Protein AF-A0A318IKM0-F1 (afdb_monomer_lite)

pLDDT: mean 91.05, std 8.94, range [58.28, 98.56]

Organism: Burkholderia pyrrocinia (NCBI:txid60550)

Radius of gyration: 27.38 Å; chains: 1; bounding box: 47×21×76 Å

Secondary structure (DSSP, 8-state):
-HHHHHHHHHHTT--HHHHHHHHHHHHHHHHHHHHHHHHHHHHHHHHHHHHHHHHHHHHHHT-

InterPro domains:
  IPR007047 Flp/Fap pilin component [PF04964] (11-54)

Structure (mmCIF, N/CA/C/O backbone):
data_AF-A0A318IKM0-F1
#
_entry.id   AF-A0A318IKM0-F1
#
loop_
_atom_site.group_PDB
_atom_site.id
_atom_site.type_symbol
_atom_site.label_atom_id
_atom_site.label_alt_id
_atom_site.label_comp_id
_atom_site.label_asym_id
_atom_site.label_entity_id
_atom_site.label_seq_id
_atom_site.pdbx_PDB_ins_code
_atom_site.Cartn_x
_atom_site.Cartn_y
_atom_site.Cartn_z
_atom_site.occupancy
_atom_site.B_iso_or_equiv
_atom_site.auth_seq_id
_atom_site.auth_comp_id
_atom_site.auth_asym_id
_atom_site.auth_atom_id
_atom_site.pdbx_PDB_model_num
ATOM 1 N N . MET A 1 1 ? -27.283 -14.759 41.868 1.00 58.28 1 MET A N 1
ATOM 2 C CA . MET A 1 1 ? -27.748 -14.068 40.642 1.00 58.28 1 MET A CA 1
ATOM 3 C C . MET A 1 1 ? -27.120 -12.678 40.432 1.00 58.28 1 MET A C 1
ATOM 5 O O . MET A 1 1 ? -27.315 -12.128 39.360 1.00 58.28 1 MET A O 1
ATOM 9 N N . SER A 1 2 ? -26.300 -12.124 41.346 1.00 75.56 2 SER A N 1
ATOM 10 C CA . SER A 1 2 ? -25.676 -10.797 41.125 1.00 75.56 2 SER A CA 1
ATOM 11 C C . SER A 1 2 ? -24.527 -10.787 40.105 1.00 75.56 2 SER A C 1
ATOM 13 O O . SER A 1 2 ? -24.357 -9.802 39.400 1.00 75.56 2 SER A O 1
ATOM 15 N N . ARG A 1 3 ? -23.794 -11.900 39.946 1.00 82.62 3 ARG A N 1
ATOM 16 C CA . ARG A 1 3 ? -22.631 -11.974 39.037 1.00 82.62 3 ARG A CA 1
ATOM 17 C C . ARG A 1 3 ? -22.967 -11.712 37.562 1.00 82.62 3 ARG A C 1
ATOM 19 O O . ARG A 1 3 ? -22.109 -11.257 36.815 1.00 82.62 3 ARG A O 1
ATOM 26 N N . ILE A 1 4 ? -24.189 -12.030 37.126 1.00 88.38 4 ILE A N 1
ATOM 27 C CA . ILE A 1 4 ? -24.637 -11.784 35.743 1.00 88.38 4 ILE A CA 1
ATOM 28 C C . ILE A 1 4 ? -24.958 -10.299 35.554 1.00 88.38 4 ILE A C 1
ATOM 30 O O . ILE A 1 4 ? -24.527 -9.702 34.573 1.00 88.38 4 ILE A O 1
ATOM 34 N N . ILE A 1 5 ? -25.649 -9.694 36.523 1.00 88.12 5 ILE A N 1
ATOM 35 C CA . ILE A 1 5 ? -26.006 -8.270 36.505 1.00 88.12 5 ILE A CA 1
ATOM 36 C C . ILE A 1 5 ? -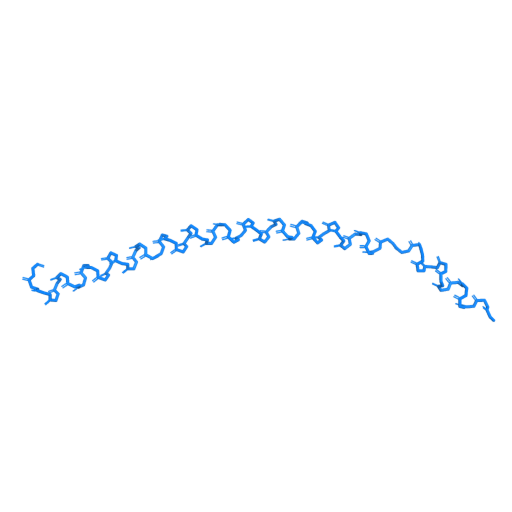24.741 -7.399 36.522 1.00 88.12 5 ILE A C 1
ATOM 38 O O . ILE A 1 5 ? -24.636 -6.464 35.734 1.00 88.12 5 ILE A O 1
ATOM 42 N N . GLU A 1 6 ? -23.740 -7.751 37.335 1.00 87.62 6 GLU A N 1
ATOM 43 C CA . GLU A 1 6 ? -22.433 -7.073 37.346 1.00 87.62 6 GLU A CA 1
ATOM 44 C C . GLU A 1 6 ? -21.701 -7.166 36.004 1.00 87.62 6 GLU A C 1
ATOM 46 O O . GLU A 1 6 ? -21.153 -6.174 35.529 1.00 87.62 6 GLU A O 1
ATOM 51 N N . ARG A 1 7 ? -21.709 -8.338 35.360 1.00 87.31 7 ARG A N 1
ATOM 52 C CA . ARG A 1 7 ? -21.057 -8.530 34.055 1.00 87.31 7 ARG A CA 1
ATOM 53 C C . ARG A 1 7 ? -21.711 -7.708 32.948 1.00 87.31 7 ARG A C 1
ATOM 55 O O . ARG A 1 7 ? -21.002 -7.145 32.120 1.00 87.31 7 ARG A O 1
ATOM 62 N N . ILE A 1 8 ? -23.039 -7.614 32.953 1.00 87.31 8 ILE A N 1
ATOM 63 C CA . ILE A 1 8 ? -23.784 -6.787 31.994 1.00 87.31 8 ILE A CA 1
ATOM 64 C C . ILE A 1 8 ? -23.505 -5.299 32.247 1.00 87.31 8 ILE A C 1
ATOM 66 O O . ILE A 1 8 ? -23.229 -4.568 31.300 1.00 87.31 8 ILE A O 1
ATOM 70 N N . ALA A 1 9 ? -23.493 -4.859 33.510 1.00 86.06 9 ALA A N 1
ATOM 71 C CA . ALA A 1 9 ? -23.173 -3.476 33.872 1.00 86.06 9 ALA A CA 1
ATOM 72 C C . ALA A 1 9 ? -21.716 -3.081 33.562 1.00 86.06 9 ALA A C 1
ATOM 74 O O . ALA A 1 9 ? -21.436 -1.915 33.293 1.00 86.06 9 ALA A O 1
ATOM 75 N N . TRP A 1 10 ? -20.782 -4.036 33.604 1.00 84.50 10 TRP A N 1
ATOM 76 C CA . TRP A 1 10 ? -19.396 -3.829 33.181 1.00 84.50 10 TRP A CA 1
ATOM 77 C C . TRP A 1 10 ? -19.283 -3.698 31.657 1.00 84.50 10 TRP A C 1
ATOM 79 O O . TRP A 1 10 ? -18.619 -2.787 31.173 1.00 84.50 10 TRP A O 1
ATOM 89 N N . PHE A 1 11 ? -19.982 -4.552 30.903 1.00 82.56 11 PHE A N 1
ATOM 90 C CA . PHE A 1 11 ? -19.964 -4.534 29.438 1.00 82.56 11 PHE A CA 1
ATOM 91 C C . PHE A 1 11 ? -20.523 -3.229 28.856 1.00 82.56 11 PHE A C 1
ATOM 93 O O . PHE A 1 11 ? -19.941 -2.669 27.935 1.00 82.56 11 PHE A O 1
ATOM 100 N N . THR A 1 12 ? -21.604 -2.685 29.425 1.00 80.06 12 THR A N 1
ATOM 101 C CA . THR A 1 12 ? -22.159 -1.389 28.986 1.00 80.06 12 THR A CA 1
ATOM 102 C C . THR A 1 12 ? -21.264 -0.192 29.318 1.00 80.06 12 THR A C 1
ATOM 104 O O . THR A 1 12 ? -21.465 0.893 28.777 1.00 80.06 12 THR A O 1
ATOM 107 N N . ARG A 1 13 ? -20.277 -0.373 30.203 1.00 81.38 13 ARG A N 1
ATOM 108 C CA . ARG A 1 13 ? -19.278 0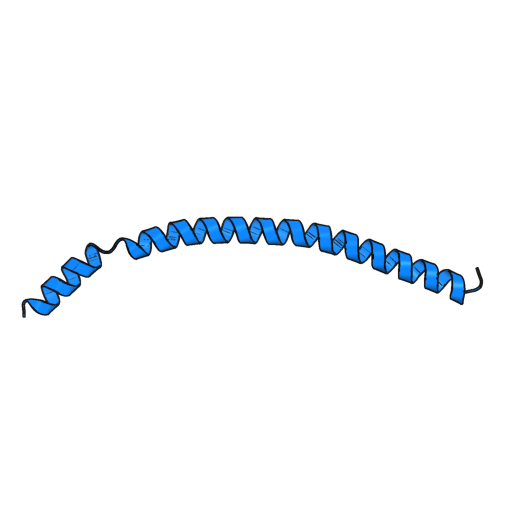.637 30.575 1.00 81.38 13 ARG A CA 1
ATOM 109 C C . ARG A 1 13 ? -17.986 0.526 29.763 1.00 81.38 13 ARG A C 1
ATOM 111 O O . ARG A 1 13 ? -17.130 1.401 29.888 1.00 81.38 13 ARG A O 1
ATOM 118 N N . ASP A 1 14 ? -17.840 -0.526 28.960 1.00 80.38 14 ASP A N 1
ATOM 119 C CA . ASP A 1 14 ? -16.648 -0.775 28.160 1.00 80.38 14 ASP A CA 1
ATOM 120 C C . ASP A 1 14 ? -16.640 0.110 26.904 1.00 80.38 14 ASP A C 1
ATOM 122 O O . ASP A 1 14 ? -17.473 -0.026 26.011 1.00 80.38 14 ASP A O 1
ATOM 126 N N . GLN A 1 15 ? -15.684 1.037 26.824 1.00 79.81 15 GLN A N 1
ATOM 127 C CA . GLN A 1 15 ? -15.529 1.956 25.685 1.00 79.81 15 GLN A CA 1
ATOM 128 C C . GLN A 1 15 ? -14.562 1.423 24.621 1.00 79.81 15 GLN A C 1
ATOM 130 O O . GLN A 1 15 ? -14.331 2.076 23.604 1.00 79.81 15 GLN A O 1
ATOM 135 N N . ARG A 1 16 ? -14.011 0.218 24.819 1.00 78.25 16 ARG A N 1
ATOM 136 C CA . ARG A 1 16 ? -13.035 -0.389 23.903 1.00 78.25 16 ARG A CA 1
ATOM 137 C C . ARG A 1 16 ? -13.576 -0.544 22.480 1.00 78.25 16 ARG A C 1
ATOM 139 O O . ARG A 1 16 ? -12.822 -0.396 21.520 1.00 78.25 16 ARG A O 1
ATOM 146 N N . GLY A 1 17 ? -14.885 -0.771 22.334 1.00 75.00 17 GLY A N 1
ATOM 147 C CA . GLY A 1 17 ? -15.558 -0.797 21.032 1.00 75.00 17 GLY A CA 1
ATOM 148 C C . GLY A 1 17 ? -15.557 0.556 20.311 1.00 75.0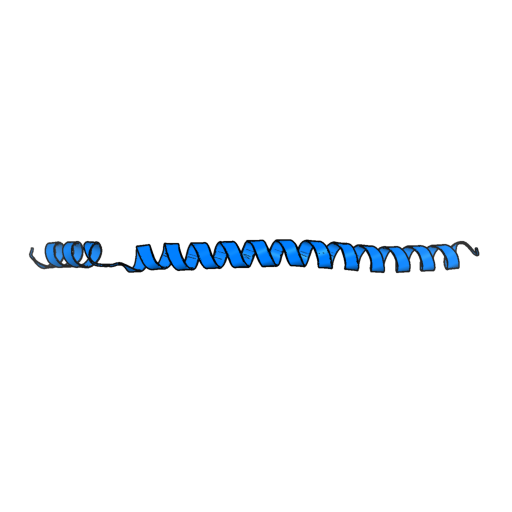0 17 GLY A C 1
ATOM 149 O O . GLY A 1 17 ? -15.346 0.601 19.104 1.00 75.00 17 GLY A O 1
ATOM 150 N N . VAL A 1 18 ? -15.711 1.663 21.043 1.00 83.50 18 VAL A N 1
ATOM 151 C CA . VAL A 1 18 ? -15.648 3.023 20.479 1.00 83.50 18 VAL A CA 1
ATOM 152 C C . VAL A 1 18 ? -14.217 3.355 20.061 1.00 83.50 18 VAL A C 1
ATOM 154 O O . VAL A 1 18 ? -13.996 3.788 18.933 1.00 83.50 18 VAL A O 1
ATOM 157 N N . THR A 1 19 ? -13.228 3.027 20.898 1.00 84.38 19 THR A N 1
ATOM 158 C CA . THR A 1 19 ? -11.814 3.217 20.536 1.00 84.38 19 THR A CA 1
ATOM 159 C C . THR A 1 19 ? -11.407 2.382 19.317 1.00 84.38 19 THR A C 1
ATOM 161 O O . THR A 1 19 ? -10.598 2.821 18.507 1.00 84.38 19 THR A O 1
ATOM 164 N N . ALA A 1 20 ? -11.995 1.194 19.125 1.00 87.50 20 ALA A N 1
ATOM 165 C CA . ALA A 1 20 ? -11.729 0.376 17.942 1.00 87.50 20 ALA A CA 1
ATOM 166 C C . ALA A 1 20 ? -12.225 1.035 16.641 1.00 87.50 20 ALA A C 1
ATOM 168 O O . ALA A 1 20 ? -11.600 0.856 15.599 1.00 87.50 20 ALA A O 1
ATOM 169 N N . ILE A 1 21 ? -13.302 1.827 16.693 1.00 88.25 21 ILE A N 1
ATOM 170 C CA . ILE A 1 21 ? -13.808 2.581 15.536 1.00 88.25 21 ILE A CA 1
ATOM 171 C C . ILE A 1 21 ? -12.888 3.766 15.214 1.00 88.25 21 ILE A C 1
ATOM 173 O O . ILE A 1 21 ? -12.608 4.017 14.044 1.00 88.25 21 ILE A O 1
ATOM 177 N N . GLU A 1 22 ? -12.365 4.456 16.229 1.00 87.81 22 GLU A N 1
ATOM 178 C CA . GLU A 1 22 ? -11.428 5.573 16.043 1.00 87.81 22 GLU A CA 1
ATOM 179 C C . GLU A 1 22 ? -10.117 5.105 15.398 1.00 87.81 22 GLU A C 1
ATOM 181 O O . GLU A 1 22 ? -9.705 5.625 14.358 1.00 87.81 22 GLU A O 1
ATOM 186 N N . TYR A 1 23 ? -9.495 4.062 15.961 1.00 93.06 23 TYR A N 1
ATOM 187 C CA . TYR A 1 23 ? -8.290 3.472 15.373 1.00 93.06 23 TYR A CA 1
ATOM 188 C C . TYR A 1 23 ? -8.578 2.787 14.032 1.00 93.06 23 TYR A C 1
ATOM 190 O O . TYR A 1 23 ? -7.730 2.822 13.142 1.00 93.06 23 TYR A O 1
ATOM 198 N N . GLY A 1 24 ? -9.776 2.221 13.852 1.00 93.06 24 GLY A N 1
ATOM 199 C CA . GLY A 1 24 ? -10.224 1.653 12.581 1.00 93.06 24 GLY A CA 1
ATOM 200 C C . GLY A 1 24 ? -10.303 2.694 11.463 1.00 93.06 24 GLY A C 1
ATOM 201 O O . GLY A 1 24 ? -9.842 2.436 10.352 1.00 93.06 24 GLY A O 1
ATOM 202 N N . LEU A 1 25 ? -10.809 3.895 11.758 1.00 93.94 25 LEU A N 1
ATOM 203 C CA . LEU A 1 25 ? -10.875 4.995 10.794 1.00 93.94 25 LEU A CA 1
ATOM 204 C C . LEU A 1 25 ? -9.478 5.515 10.423 1.00 93.94 25 LEU A C 1
ATOM 206 O O . LEU A 1 25 ? -9.195 5.735 9.246 1.00 93.94 25 LEU A O 1
ATOM 210 N N . ILE A 1 26 ? -8.587 5.667 11.407 1.00 95.44 26 ILE A N 1
ATOM 211 C CA . ILE A 1 26 ? -7.195 6.076 11.164 1.00 95.44 26 ILE A CA 1
ATOM 212 C C . ILE A 1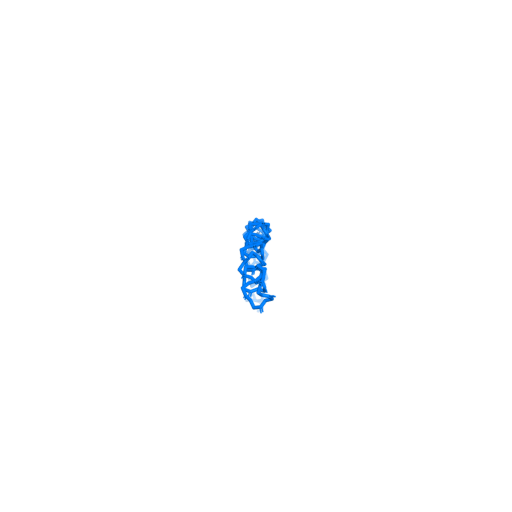 26 ? -6.477 5.029 10.302 1.00 95.44 26 ILE A C 1
ATOM 214 O O . ILE A 1 26 ? -5.824 5.382 9.320 1.00 95.44 26 ILE A O 1
ATOM 218 N N . ALA A 1 27 ? -6.638 3.742 10.621 1.00 96.56 27 ALA A N 1
ATOM 219 C CA . ALA A 1 27 ? -6.065 2.650 9.840 1.00 96.56 27 ALA A CA 1
ATOM 220 C C . ALA A 1 27 ? -6.588 2.644 8.394 1.00 96.56 27 ALA A C 1
ATOM 222 O O . ALA A 1 27 ? -5.801 2.467 7.465 1.00 96.56 27 ALA A O 1
ATOM 223 N N . ALA A 1 28 ? -7.886 2.898 8.191 1.00 96.94 28 ALA A N 1
ATOM 224 C CA . ALA A 1 28 ? -8.474 3.005 6.858 1.00 96.94 28 ALA A CA 1
ATOM 225 C C . ALA A 1 28 ? -7.882 4.176 6.053 1.00 96.94 28 ALA A C 1
ATOM 227 O O . ALA A 1 28 ? -7.534 3.999 4.887 1.00 96.94 28 ALA A O 1
ATOM 228 N N . LEU A 1 29 ? -7.703 5.349 6.669 1.00 96.94 29 LEU A N 1
ATOM 229 C CA . LEU A 1 29 ? -7.089 6.508 6.007 1.00 96.94 29 LEU A CA 1
ATOM 230 C C . LEU A 1 29 ? -5.625 6.254 5.628 1.00 96.94 29 LEU A C 1
ATOM 232 O O . LEU A 1 29 ? -5.215 6.573 4.511 1.00 96.94 29 LEU A O 1
ATOM 236 N N . ILE A 1 30 ? -4.852 5.636 6.525 1.00 97.69 30 ILE A N 1
ATOM 237 C CA . ILE A 1 30 ? -3.465 5.242 6.243 1.00 97.69 30 ILE A CA 1
ATOM 238 C C . ILE A 1 30 ? -3.428 4.238 5.087 1.00 97.69 30 ILE A C 1
ATOM 240 O O . ILE A 1 30 ? -2.638 4.406 4.159 1.00 97.69 30 ILE A O 1
ATOM 244 N N . ALA A 1 31 ? -4.303 3.229 5.102 1.00 98.25 31 ALA A N 1
ATOM 245 C CA . ALA A 1 31 ? -4.374 2.224 4.046 1.00 98.25 31 ALA A CA 1
ATOM 246 C C . ALA A 1 31 ? -4.675 2.851 2.675 1.00 98.25 31 ALA A C 1
ATOM 248 O O . ALA A 1 31 ? -3.984 2.548 1.704 1.00 98.25 31 ALA A O 1
ATOM 249 N N . VAL A 1 32 ? -5.645 3.767 2.597 1.00 98.12 32 VAL A N 1
ATOM 250 C CA . VAL A 1 32 ? -5.963 4.488 1.353 1.00 98.12 32 VAL A CA 1
ATOM 251 C C . VAL A 1 32 ? -4.766 5.310 0.865 1.00 98.12 32 VAL A C 1
ATOM 253 O O . VAL A 1 32 ? -4.445 5.266 -0.323 1.00 98.12 32 VAL A O 1
ATOM 256 N N . GLY A 1 33 ? -4.065 6.007 1.766 1.00 98.06 33 GLY A N 1
ATOM 257 C CA . GLY A 1 33 ? -2.857 6.762 1.420 1.00 98.06 33 GLY A CA 1
ATOM 258 C C . GLY A 1 33 ? -1.734 5.877 0.869 1.00 98.06 33 GLY A C 1
ATOM 259 O O . GLY A 1 33 ? -1.111 6.222 -0.135 1.00 98.06 33 GLY A O 1
ATOM 260 N N . ILE A 1 34 ? -1.519 4.706 1.477 1.00 98.38 34 ILE A N 1
ATOM 261 C CA . ILE A 1 34 ? -0.537 3.721 1.002 1.00 98.38 34 ILE A CA 1
ATOM 262 C C . ILE A 1 34 ? -0.918 3.202 -0.386 1.00 98.38 34 ILE A C 1
ATOM 264 O O . ILE A 1 34 ? -0.064 3.155 -1.265 1.00 98.38 34 ILE A O 1
ATOM 268 N N . VAL A 1 35 ? -2.186 2.843 -0.611 1.00 98.19 35 VAL A N 1
ATOM 269 C CA . VAL A 1 35 ? -2.654 2.359 -1.922 1.00 98.19 35 VAL A CA 1
ATOM 270 C C . VAL A 1 35 ? -2.429 3.413 -3.008 1.00 98.19 35 VAL A C 1
ATOM 272 O O . VAL A 1 35 ? -1.928 3.079 -4.081 1.00 98.19 35 VAL A O 1
ATOM 275 N N . ALA A 1 36 ? -2.734 4.681 -2.725 1.00 97.94 36 ALA A N 1
ATOM 276 C CA . ALA A 1 36 ? -2.503 5.775 -3.666 1.00 97.94 36 ALA A CA 1
ATOM 277 C C . ALA A 1 36 ? -1.011 5.946 -4.004 1.00 97.94 36 ALA A C 1
ATOM 279 O O . ALA A 1 36 ? -0.660 6.069 -5.176 1.00 97.94 36 ALA A O 1
ATOM 280 N N . ALA A 1 37 ? -0.128 5.894 -3.001 1.00 98.12 37 ALA A N 1
ATOM 281 C CA . ALA A 1 37 ? 1.317 5.986 -3.213 1.00 98.12 37 ALA A CA 1
ATOM 282 C C . ALA A 1 37 ? 1.880 4.770 -3.974 1.00 98.12 37 ALA A C 1
ATOM 284 O O . ALA A 1 37 ? 2.742 4.910 -4.837 1.00 98.12 37 ALA A O 1
ATOM 285 N N . LEU A 1 38 ? 1.381 3.564 -3.695 1.00 98.38 38 LEU A N 1
ATOM 286 C CA . LEU A 1 38 ? 1.806 2.363 -4.416 1.00 98.38 38 LEU A CA 1
ATOM 287 C C . LEU A 1 38 ? 1.341 2.367 -5.875 1.00 98.38 38 LEU A C 1
ATOM 289 O O . LEU A 1 38 ? 2.043 1.822 -6.723 1.00 98.38 38 LEU A O 1
ATOM 293 N N . ALA A 1 39 ? 0.208 3.002 -6.189 1.00 98.06 39 ALA A N 1
ATOM 294 C CA . ALA A 1 39 ? -0.245 3.148 -7.570 1.00 98.06 39 ALA A CA 1
ATOM 295 C C . ALA A 1 39 ? 0.740 3.977 -8.413 1.00 98.06 39 ALA A C 1
ATOM 297 O O . ALA A 1 39 ? 1.046 3.590 -9.540 1.00 98.06 39 ALA A O 1
ATOM 298 N N . THR A 1 40 ? 1.282 5.073 -7.865 1.00 98.06 40 THR A N 1
ATOM 299 C CA . THR A 1 40 ? 2.275 5.896 -8.578 1.00 98.06 40 THR A CA 1
ATOM 300 C C . THR A 1 40 ? 3.596 5.153 -8.741 1.00 98.06 40 THR A C 1
ATOM 302 O O . THR A 1 40 ? 4.114 5.070 -9.849 1.00 98.06 40 THR A O 1
ATOM 305 N N . VAL A 1 41 ? 4.088 4.517 -7.671 1.00 98.38 41 VAL A N 1
ATOM 306 C CA . VAL A 1 41 ? 5.312 3.699 -7.731 1.00 98.38 41 VAL A CA 1
ATOM 307 C C . VAL A 1 41 ? 5.165 2.557 -8.741 1.00 98.38 41 VAL A C 1
ATOM 309 O O . VAL A 1 41 ? 6.096 2.268 -9.488 1.00 98.38 41 VAL A O 1
ATOM 312 N N . GLY A 1 42 ? 3.994 1.918 -8.801 1.00 98.19 42 GLY A N 1
ATOM 313 C CA . GLY A 1 42 ? 3.705 0.872 -9.779 1.00 98.19 42 GLY A CA 1
ATOM 314 C C . GLY A 1 42 ? 3.778 1.369 -11.225 1.00 98.19 42 GLY A C 1
ATOM 315 O O . GLY A 1 42 ? 4.361 0.689 -12.068 1.00 98.19 42 GLY A O 1
ATOM 316 N N . ALA A 1 43 ? 3.241 2.560 -11.505 1.00 98.44 43 ALA A N 1
ATOM 317 C CA . ALA A 1 43 ? 3.305 3.175 -12.831 1.00 98.44 43 ALA A CA 1
ATOM 318 C C . ALA A 1 43 ? 4.745 3.538 -13.240 1.00 98.44 43 ALA A C 1
ATOM 320 O O . ALA A 1 43 ? 5.151 3.281 -14.378 1.00 98.44 43 ALA A O 1
ATOM 321 N N . ASP A 1 44 ? 5.537 4.070 -12.308 1.00 98.25 44 ASP A N 1
ATOM 322 C CA . ASP A 1 44 ? 6.945 4.399 -12.552 1.00 98.25 44 ASP A CA 1
ATOM 323 C C . ASP A 1 44 ? 7.764 3.133 -12.837 1.00 98.25 44 ASP A C 1
ATOM 325 O O . ASP A 1 44 ? 8.522 3.079 -13.806 1.00 98.25 44 ASP A O 1
ATOM 329 N N . LEU A 1 45 ? 7.561 2.071 -12.047 1.00 98.50 45 LEU A N 1
ATOM 330 C CA . LEU A 1 45 ? 8.208 0.778 -12.279 1.00 98.50 45 LEU A CA 1
ATOM 331 C C . LEU A 1 45 ? 7.819 0.184 -13.633 1.00 98.50 45 LEU A C 1
ATOM 333 O O . LEU A 1 45 ? 8.688 -0.301 -14.355 1.00 98.50 45 LEU A O 1
ATOM 337 N N . GLN A 1 46 ? 6.537 0.241 -14.001 1.00 98.50 46 GLN A N 1
ATOM 338 C CA . GLN A 1 46 ? 6.080 -0.224 -15.310 1.00 98.50 46 GLN A CA 1
ATOM 339 C C . GLN A 1 46 ? 6.758 0.550 -16.443 1.00 98.50 46 GLN A C 1
ATOM 341 O O . GLN A 1 46 ? 7.195 -0.056 -17.418 1.00 98.50 46 GLN A O 1
ATOM 346 N N . THR A 1 47 ? 6.896 1.868 -16.295 1.00 98.56 47 THR A N 1
ATOM 347 C CA . THR A 1 47 ? 7.605 2.711 -17.265 1.00 98.56 47 THR A CA 1
ATOM 348 C C . THR A 1 47 ? 9.055 2.265 -17.421 1.00 98.56 47 THR A C 1
ATOM 350 O O . THR A 1 47 ? 9.495 2.026 -18.541 1.00 98.56 47 THR A O 1
ATOM 353 N N . VAL A 1 48 ? 9.774 2.066 -16.311 1.00 98.56 48 VAL A N 1
ATOM 354 C CA . VAL A 1 48 ? 11.171 1.605 -16.336 1.00 98.56 48 VAL A CA 1
ATOM 355 C C . VAL A 1 48 ? 11.301 0.246 -17.023 1.00 98.56 48 VAL A C 1
ATOM 357 O O . VAL A 1 48 ? 12.159 0.076 -17.888 1.00 98.56 48 VAL A O 1
ATOM 360 N N . PHE A 1 49 ? 10.452 -0.724 -16.673 1.00 98.44 49 PHE A N 1
ATOM 361 C CA . PHE A 1 49 ? 10.506 -2.050 -17.291 1.00 98.44 49 PHE A CA 1
ATOM 362 C C . PHE A 1 49 ? 10.159 -2.019 -18.780 1.00 98.44 49 PHE A C 1
ATOM 364 O O . PHE A 1 49 ? 10.784 -2.748 -19.547 1.00 98.44 49 PHE A O 1
ATOM 371 N N . ASN A 1 50 ? 9.222 -1.164 -19.196 1.00 98.44 50 ASN A N 1
ATOM 372 C CA . ASN A 1 50 ? 8.901 -0.981 -20.608 1.00 98.44 50 ASN A CA 1
ATOM 373 C C . ASN A 1 50 ? 10.079 -0.371 -21.370 1.00 98.44 50 ASN A C 1
ATOM 375 O O . ASN A 1 50 ? 10.450 -0.909 -22.402 1.00 98.44 50 ASN A O 1
ATOM 379 N N . THR A 1 51 ? 10.730 0.668 -20.836 1.00 98.12 51 THR A N 1
ATOM 380 C CA . THR A 1 51 ? 11.932 1.244 -21.465 1.00 98.12 51 THR A CA 1
ATOM 381 C C . THR A 1 51 ? 13.021 0.193 -21.653 1.00 98.12 51 THR A C 1
ATOM 383 O O . THR A 1 51 ? 13.579 0.069 -22.736 1.00 98.12 51 THR A O 1
ATOM 386 N N . VAL A 1 52 ? 13.288 -0.616 -20.624 1.00 97.75 52 VAL A N 1
ATOM 387 C CA . VAL A 1 52 ? 14.277 -1.698 -20.730 1.00 97.75 52 VAL A CA 1
ATOM 388 C C . VAL A 1 52 ? 13.859 -2.732 -21.779 1.00 97.75 52 VAL A C 1
ATOM 390 O O . VAL A 1 52 ? 14.699 -3.193 -22.548 1.00 97.75 52 VAL A O 1
ATOM 393 N N . ALA A 1 53 ? 12.578 -3.105 -21.826 1.00 97.12 53 ALA A N 1
ATOM 394 C CA . ALA A 1 53 ? 12.072 -4.044 -22.822 1.00 97.12 53 ALA A CA 1
ATOM 395 C C . ALA A 1 53 ? 12.214 -3.496 -24.252 1.00 97.12 53 ALA A C 1
ATOM 397 O O . ALA A 1 5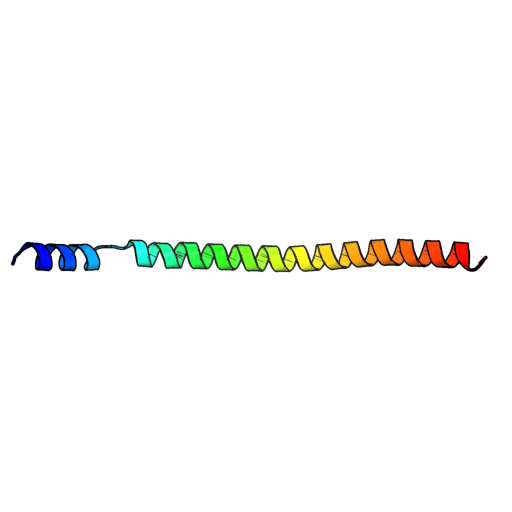3 ? 12.662 -4.229 -25.136 1.00 97.12 53 ALA A O 1
ATOM 398 N N . ASP A 1 54 ? 11.899 -2.217 -24.457 1.00 97.31 54 ASP A N 1
ATOM 399 C CA . ASP A 1 54 ? 12.009 -1.533 -25.745 1.00 97.31 54 ASP A CA 1
ATOM 400 C C . ASP A 1 54 ? 13.474 -1.450 -26.204 1.00 97.31 54 ASP A C 1
ATOM 402 O O . ASP A 1 54 ? 13.786 -1.804 -27.344 1.00 97.31 54 ASP A O 1
ATOM 406 N N . ASP A 1 55 ? 14.392 -1.081 -25.305 1.00 96.31 55 ASP A N 1
ATOM 407 C CA . ASP A 1 55 ? 15.832 -1.037 -25.587 1.00 96.31 55 ASP A CA 1
ATOM 408 C C . ASP A 1 55 ? 16.363 -2.424 -25.982 1.00 96.31 55 ASP A C 1
ATOM 410 O O . ASP A 1 55 ? 17.086 -2.577 -26.972 1.00 96.31 55 ASP A O 1
ATOM 414 N N . MET A 1 56 ? 15.968 -3.466 -25.241 1.00 96.31 56 MET A N 1
ATOM 415 C CA . MET A 1 56 ? 16.328 -4.848 -25.571 1.00 96.31 56 MET A CA 1
ATOM 416 C C . MET A 1 56 ? 15.761 -5.274 -26.928 1.00 96.31 56 MET A C 1
ATOM 418 O O . MET A 1 56 ? 16.447 -5.958 -27.693 1.00 96.31 56 MET A O 1
ATOM 422 N N . GLN A 1 57 ? 14.528 -4.874 -27.245 1.00 95.94 57 GLN A N 1
ATOM 423 C CA . GLN A 1 57 ? 13.903 -5.178 -28.526 1.00 95.94 57 GLN A CA 1
ATOM 424 C C . GLN A 1 57 ? 14.621 -4.480 -29.687 1.00 95.94 57 GLN A C 1
ATOM 426 O O . GLN A 1 57 ? 14.840 -5.131 -30.709 1.00 95.94 57 GLN A O 1
ATOM 431 N N . SER A 1 58 ? 15.030 -3.215 -29.531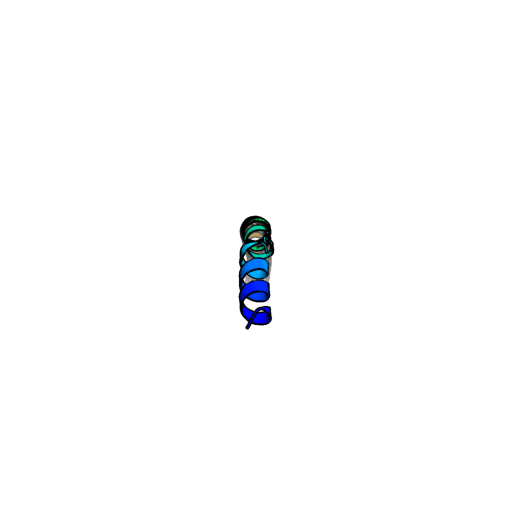 1.00 94.94 58 SER A N 1
ATOM 432 C CA . SER A 1 58 ? 15.817 -2.490 -30.545 1.00 94.94 58 SER A CA 1
ATOM 433 C C . SER A 1 58 ? 17.113 -3.238 -30.860 1.00 94.94 58 SER A C 1
ATOM 435 O O . SER A 1 58 ? 17.367 -3.603 -32.009 1.00 94.94 58 SER A O 1
ATOM 437 N N . VAL A 1 59 ? 17.870 -3.598 -29.814 1.00 94.19 59 VAL A N 1
ATOM 438 C CA . VAL A 1 59 ? 19.140 -4.329 -29.948 1.00 94.19 59 VAL A CA 1
ATOM 439 C C . VAL A 1 59 ? 18.955 -5.663 -30.678 1.00 94.19 59 VAL A C 1
ATOM 441 O O . VAL A 1 59 ? 19.754 -6.005 -31.549 1.00 94.19 59 VAL A O 1
ATOM 444 N N . VAL A 1 60 ? 17.905 -6.423 -30.351 1.00 92.31 60 VAL A N 1
ATOM 445 C CA . VAL A 1 60 ? 17.624 -7.718 -30.999 1.00 92.31 60 VAL A CA 1
ATOM 446 C C . VAL A 1 60 ? 17.136 -7.544 -32.440 1.00 92.31 60 VAL A C 1
ATOM 448 O O . VAL A 1 60 ? 17.465 -8.365 -33.297 1.00 92.31 60 VAL A O 1
ATOM 451 N N . ALA A 1 61 ? 16.375 -6.487 -32.725 1.00 91.56 61 ALA A N 1
ATOM 452 C CA . ALA A 1 61 ? 15.882 -6.184 -34.065 1.00 91.56 61 ALA A CA 1
ATOM 453 C C . ALA A 1 61 ? 16.982 -5.671 -35.015 1.00 91.56 61 ALA A C 1
ATOM 455 O O . ALA A 1 61 ? 16.747 -5.589 -36.221 1.00 91.56 61 ALA A O 1
ATOM 456 N N . GLY A 1 62 ? 18.182 -5.371 -34.502 1.00 76.00 62 GLY A N 1
ATOM 457 C CA . GLY A 1 62 ? 19.314 -4.907 -35.307 1.00 76.00 62 GLY A CA 1
ATOM 458 C C . GLY A 1 62 ? 19.137 -3.488 -35.853 1.00 76.00 62 GLY A C 1
ATOM 459 O O . GLY A 1 62 ? 19.780 -3.142 -36.846 1.00 76.00 62 GLY A O 1
ATOM 460 N N . ILE A 1 63 ? 18.261 -2.704 -35.218 1.00 64.25 63 ILE A N 1
ATOM 461 C CA . ILE A 1 63 ? 18.074 -1.261 -35.417 1.00 64.25 63 ILE A CA 1
ATOM 462 C C . ILE A 1 63 ? 18.582 -0.498 -34.198 1.00 64.25 63 ILE A C 1
ATOM 464 O O . ILE A 1 63 ? 18.279 -0.921 -33.057 1.00 64.25 63 ILE A O 1
#

Sequence (63 aa):
MSRIIERIAWFTRDQRGVTAIEYGLIAALIAVGIVAALATVGADLQTVFNTVADDMQSVVAGI

Foldseek 3Di:
DVVVVVVVVVVVVDCVVVVCVVVVVVVVVVVVVVVVVVVVVVVVVVVVVVVVVVVVVCVVVVD